Protein AF-A0A8J5JAL6-F1 (afdb_monomer_lite)

pLDDT: mean 81.43, std 18.84, range [35.0, 98.12]

Radius of gyration: 29.03 Å; chains: 1; bounding box: 48×55×81 Å

Sequence (139 aa):
MSVCHSVNGIPGYDTRDPKTILCLFSERRPRPRLTTRDEDAAIITAIKSNPFSNAVAIREALHLEVCAQTVRSRLYEAGIQHRVPAIKERLTDQHRTGRLQFAQQYVGEDLEFWSREVFTDEKTFASTNQDTTGPTYTR

Organism: Homarus americanus (NCBI:txid6706)

Foldseek 3Di:
DDDDPPPPDDPDDDPPPPVSVCVVPPPPDPDDDPDDPVLLVQLVVVCVVPVPDQLVRSCVVSVPPDDSVSSVVSCVVVVHDDDDDDDDDDDDPVNVVVVVVVCVVPVPPDPVVVVVDDDDDDDDDDDDPPPPDDPPPDD

Structure (mmCIF, N/CA/C/O backbone):
data_AF-A0A8J5JAL6-F1
#
_entry.id   AF-A0A8J5JAL6-F1
#
loop_
_atom_site.group_PDB
_atom_site.id
_atom_site.type_symbol
_atom_site.label_atom_id
_atom_site.label_alt_id
_atom_site.label_comp_id
_atom_site.label_asym_id
_atom_site.label_entity_id
_atom_site.label_seq_id
_atom_site.pdbx_PDB_ins_code
_atom_site.Cartn_x
_atom_site.Cartn_y
_atom_site.Cartn_z
_atom_site.occupancy
_atom_site.B_iso_or_equiv
_atom_site.auth_seq_id
_atom_site.auth_comp_id
_atom_site.auth_asym_id
_atom_site.auth_atom_id
_atom_site.pdbx_PDB_model_num
ATOM 1 N N . MET A 1 1 ? -16.080 -23.188 -36.725 1.00 35.00 1 MET A N 1
ATOM 2 C CA . MET A 1 1 ? -17.103 -22.586 -37.606 1.00 35.00 1 MET A CA 1
ATOM 3 C C . MET A 1 1 ? -17.172 -21.107 -37.259 1.00 35.00 1 MET A C 1
ATOM 5 O O . MET A 1 1 ? -17.829 -20.756 -36.292 1.00 35.00 1 MET A O 1
ATOM 9 N N . SER A 1 2 ? -16.368 -20.272 -37.923 1.00 43.06 2 SER A N 1
ATOM 10 C CA . SER A 1 2 ? -16.307 -18.835 -37.620 1.00 43.06 2 SER A CA 1
ATOM 11 C C . SER A 1 2 ? -17.357 -18.113 -38.458 1.00 43.06 2 SER A C 1
ATOM 13 O O . SER A 1 2 ? -17.429 -18.326 -39.666 1.00 43.06 2 SER A O 1
ATOM 15 N N . VAL A 1 3 ? -18.216 -17.342 -37.800 1.00 38.28 3 VAL A N 1
ATOM 16 C CA . VAL A 1 3 ? -19.394 -16.708 -38.395 1.00 38.28 3 VAL A CA 1
ATOM 17 C C . VAL A 1 3 ? -18.943 -15.526 -39.254 1.00 38.28 3 VAL A C 1
ATOM 19 O O . VAL A 1 3 ? -18.559 -14.475 -38.739 1.00 38.28 3 VAL A O 1
ATOM 22 N N . CYS A 1 4 ? -18.974 -15.708 -40.573 1.00 37.25 4 CYS A N 1
ATOM 23 C CA . CYS A 1 4 ? -18.709 -14.661 -41.552 1.00 37.25 4 CYS A CA 1
ATOM 24 C C . CYS A 1 4 ? -19.783 -13.571 -41.419 1.00 37.25 4 CYS A C 1
ATOM 26 O O . CYS A 1 4 ? -20.924 -13.774 -41.831 1.00 37.25 4 CYS A O 1
ATOM 28 N N . HIS A 1 5 ? -19.441 -12.411 -40.859 1.00 41.97 5 HIS A N 1
ATOM 29 C CA . HIS A 1 5 ? -20.284 -11.231 -41.024 1.00 41.97 5 HIS A CA 1
ATOM 30 C C . HIS A 1 5 ? -20.149 -10.781 -42.483 1.00 41.97 5 HIS A C 1
ATOM 32 O O . HIS A 1 5 ? -19.069 -10.408 -42.936 1.00 41.97 5 HIS A O 1
ATOM 38 N N . SER A 1 6 ? -21.237 -10.907 -43.241 1.00 48.53 6 SER A N 1
ATOM 39 C CA . SER A 1 6 ? -21.315 -10.499 -44.642 1.00 48.53 6 SE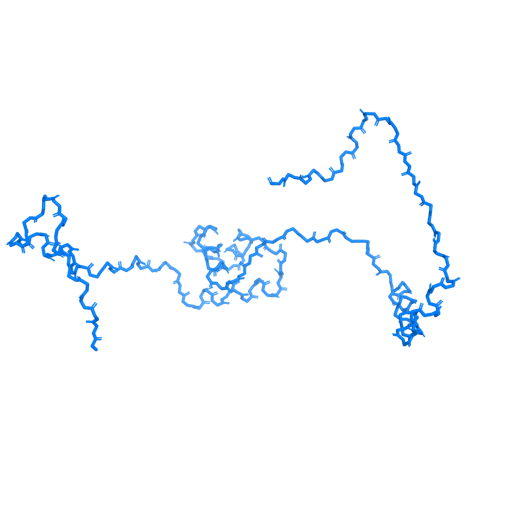R A CA 1
ATOM 40 C C . SER A 1 6 ? -21.157 -8.976 -44.742 1.00 48.53 6 SER A C 1
ATOM 42 O O . SER A 1 6 ? -22.048 -8.234 -44.344 1.00 48.53 6 SER A O 1
ATOM 44 N N . VAL A 1 7 ? -20.018 -8.499 -45.257 1.00 52.16 7 VAL A N 1
ATOM 45 C CA . VAL A 1 7 ? -19.703 -7.064 -45.458 1.00 52.16 7 VAL A CA 1
ATOM 46 C C . VAL A 1 7 ? -20.260 -6.507 -46.777 1.00 52.16 7 VAL A C 1
ATOM 48 O O . VAL A 1 7 ? -19.665 -5.634 -47.410 1.00 52.16 7 VAL A O 1
ATOM 51 N N . ASN A 1 8 ? -21.413 -7.009 -47.220 1.00 46.47 8 ASN A N 1
ATOM 52 C CA . ASN A 1 8 ? -22.089 -6.476 -48.398 1.00 46.47 8 ASN A CA 1
ATOM 53 C C . ASN A 1 8 ? -22.676 -5.098 -48.064 1.00 46.47 8 ASN A C 1
ATOM 55 O O . ASN A 1 8 ? -23.700 -5.017 -47.393 1.00 46.47 8 ASN A O 1
ATOM 59 N N . GLY A 1 9 ? -22.047 -4.021 -48.541 1.00 53.06 9 GLY A N 1
ATOM 60 C CA . GLY A 1 9 ? -22.688 -2.701 -48.565 1.00 53.06 9 GLY A CA 1
ATOM 61 C C . GLY A 1 9 ? -21.863 -1.517 -48.084 1.00 53.06 9 GLY A C 1
ATOM 62 O O . GLY A 1 9 ? -22.418 -0.429 -47.963 1.00 53.06 9 GLY A O 1
ATOM 63 N N . ILE A 1 10 ? -20.564 -1.666 -47.833 1.00 51.28 10 ILE A N 1
ATOM 64 C CA . ILE A 1 10 ? -19.746 -0.477 -47.624 1.00 51.28 10 ILE A CA 1
ATOM 65 C C . ILE A 1 10 ? -19.571 0.193 -49.024 1.00 51.28 10 ILE A C 1
ATOM 67 O O . ILE A 1 10 ? -19.141 -0.483 -49.962 1.00 51.28 10 ILE A O 1
ATOM 71 N N . PRO A 1 11 ? -19.874 1.496 -49.222 1.00 47.16 11 PRO A N 1
ATOM 72 C CA . PRO A 1 11 ? -19.706 2.174 -50.515 1.00 47.16 11 PRO A CA 1
ATOM 73 C C . PRO A 1 11 ? -18.240 2.559 -50.811 1.00 47.16 11 PRO A C 1
ATOM 75 O O . PRO A 1 11 ? -17.631 3.306 -50.049 1.00 47.16 11 PRO A O 1
ATOM 78 N N . GLY A 1 12 ? -17.691 2.096 -51.944 1.00 55.56 12 GLY A N 1
ATOM 79 C CA . GLY A 1 12 ? -16.389 2.549 -52.476 1.00 55.56 12 GLY A CA 1
ATOM 80 C C . GLY A 1 12 ? -15.263 1.508 -52.563 1.00 55.56 12 GLY A C 1
ATOM 81 O O . GLY A 1 12 ? -14.146 1.865 -52.923 1.00 55.56 12 GLY A O 1
ATOM 82 N N . TYR A 1 13 ? -15.533 0.235 -52.270 1.00 52.59 13 TYR A N 1
ATOM 83 C CA . TYR A 1 13 ? -14.538 -0.849 -52.278 1.00 52.59 13 TYR A CA 1
ATOM 84 C C . TYR A 1 13 ? -14.971 -1.908 -53.296 1.00 52.59 13 TYR A C 1
ATOM 86 O O . TYR A 1 13 ? -16.024 -2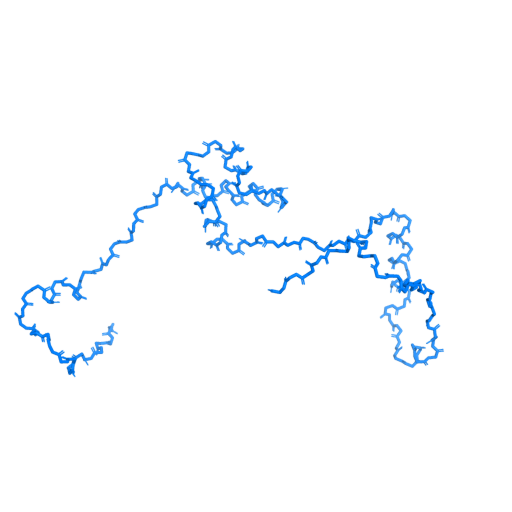.526 -53.133 1.00 52.59 13 TYR A O 1
ATOM 94 N N . ASP A 1 14 ? -14.181 -2.119 -54.352 1.00 60.94 14 ASP A N 1
ATOM 95 C CA . ASP A 1 14 ? -14.391 -3.242 -55.270 1.00 60.94 14 ASP A CA 1
ATOM 96 C C . ASP A 1 14 ? -13.916 -4.530 -54.591 1.00 60.94 14 ASP A C 1
ATOM 98 O O . ASP A 1 14 ? -12.727 -4.718 -54.323 1.00 60.94 14 ASP A O 1
ATOM 102 N N . THR A 1 15 ? -14.854 -5.428 -54.301 1.00 55.53 15 THR A N 1
ATOM 103 C CA . THR A 1 15 ? -14.592 -6.725 -53.663 1.00 55.53 15 THR A CA 1
ATOM 104 C C . THR A 1 15 ? -13.843 -7.702 -54.573 1.00 55.53 15 THR A C 1
ATOM 106 O O . THR A 1 15 ? -13.478 -8.783 -54.119 1.00 55.53 15 THR A O 1
ATOM 109 N N . ARG A 1 16 ? -13.587 -7.329 -55.836 1.00 58.78 16 ARG A N 1
ATOM 110 C CA . ARG A 1 16 ? -12.762 -8.076 -56.798 1.00 58.78 16 ARG A CA 1
ATOM 111 C C . ARG A 1 16 ? -11.359 -7.492 -56.979 1.00 58.78 16 ARG A C 1
ATOM 113 O O . ARG A 1 16 ? -10.558 -8.105 -57.681 1.00 58.78 16 ARG A O 1
ATOM 120 N N . ASP A 1 17 ? -11.038 -6.354 -56.352 1.00 62.56 17 ASP A N 1
ATOM 121 C CA . ASP A 1 17 ? -9.670 -5.829 -56.356 1.00 62.56 17 ASP A CA 1
ATOM 122 C C . ASP A 1 17 ? -8.782 -6.712 -55.455 1.00 62.56 17 ASP A C 1
ATOM 124 O O . ASP A 1 17 ? -9.013 -6.782 -54.238 1.00 62.56 17 ASP A O 1
ATOM 128 N N . PRO A 1 18 ? -7.745 -7.376 -56.003 1.00 60.31 18 PRO A N 1
ATOM 129 C CA . PRO A 1 18 ? -6.840 -8.209 -55.217 1.00 60.31 18 PRO A CA 1
ATOM 130 C C . PRO A 1 18 ? -6.171 -7.447 -54.061 1.00 60.31 18 PRO A C 1
ATOM 132 O O . PRO A 1 18 ? -5.857 -8.062 -53.042 1.00 60.31 18 PRO A O 1
ATOM 135 N N . LYS A 1 19 ? -6.000 -6.118 -54.154 1.00 58.09 19 LYS A N 1
ATOM 136 C CA . LYS A 1 19 ? -5.443 -5.290 -53.066 1.00 58.09 19 LYS A CA 1
ATOM 137 C C . LYS A 1 19 ? -6.404 -5.137 -51.885 1.00 58.09 19 LYS A C 1
ATOM 139 O O . LYS A 1 19 ? -5.963 -5.162 -50.735 1.00 58.09 19 LYS A O 1
ATOM 144 N N . THR A 1 20 ? -7.702 -5.016 -52.155 1.00 57.03 20 THR A N 1
ATOM 145 C CA . THR A 1 20 ? -8.748 -4.914 -51.125 1.00 57.03 20 THR A CA 1
ATOM 146 C C . THR A 1 20 ? -8.922 -6.248 -50.395 1.00 57.03 20 THR A C 1
ATOM 148 O O . THR A 1 20 ? -9.019 -6.268 -49.169 1.00 57.03 20 THR A O 1
ATOM 151 N N . ILE A 1 21 ? -8.847 -7.370 -51.121 1.00 56.41 21 ILE A N 1
ATOM 152 C CA . ILE A 1 21 ? -8.876 -8.723 -50.542 1.00 56.41 21 ILE A CA 1
ATOM 153 C C . ILE A 1 21 ? -7.631 -8.972 -49.668 1.00 56.41 21 ILE A C 1
ATOM 155 O O . ILE A 1 21 ? -7.758 -9.408 -48.526 1.00 56.41 21 ILE A O 1
ATOM 159 N N . LEU A 1 22 ? -6.428 -8.629 -50.144 1.00 56.56 22 LEU A N 1
ATOM 160 C CA . LEU A 1 22 ? -5.178 -8.790 -49.380 1.00 56.56 22 LEU A CA 1
ATOM 161 C C . LEU A 1 22 ? -5.147 -7.980 -48.072 1.00 56.56 22 LEU A C 1
ATOM 163 O O . LEU A 1 22 ? -4.562 -8.427 -47.087 1.00 56.56 22 LEU A O 1
ATOM 167 N N . CYS A 1 23 ? -5.773 -6.800 -48.043 1.00 54.69 23 CYS A N 1
ATOM 168 C CA . CYS A 1 23 ? -5.798 -5.938 -46.859 1.00 54.69 23 CYS A CA 1
ATOM 169 C C . CYS A 1 23 ? -6.751 -6.458 -45.764 1.00 54.69 23 CYS A C 1
ATOM 171 O O . CYS A 1 23 ? -6.438 -6.352 -44.579 1.00 54.69 23 CYS A O 1
ATOM 173 N N . LEU A 1 24 ? -7.887 -7.050 -46.154 1.00 55.06 24 LEU A N 1
ATOM 174 C CA . LEU A 1 24 ? -8.915 -7.559 -45.233 1.00 55.06 24 LEU A CA 1
ATOM 175 C C . LEU A 1 24 ? -8.547 -8.907 -44.584 1.00 55.06 24 LEU A C 1
ATOM 177 O O . LEU A 1 24 ? -9.047 -9.208 -43.504 1.00 55.06 24 LEU A O 1
ATOM 181 N N . PHE A 1 25 ? -7.648 -9.681 -45.204 1.00 55.59 25 PHE A N 1
ATOM 182 C CA . PHE A 1 25 ? -7.149 -10.972 -44.700 1.00 55.59 25 PHE A CA 1
ATOM 183 C C . PHE A 1 25 ? -5.698 -10.929 -44.198 1.00 55.59 25 PHE A C 1
ATOM 185 O O . PHE A 1 25 ? -5.111 -11.962 -43.883 1.00 55.59 25 PHE A O 1
ATOM 192 N N . SER A 1 26 ? -5.084 -9.747 -44.117 1.00 60.94 26 SER A N 1
ATOM 193 C CA . SER A 1 26 ? -3.783 -9.616 -43.469 1.00 60.94 26 SER A CA 1
ATOM 194 C C . SER A 1 26 ? -3.993 -9.628 -41.956 1.00 60.94 26 SER A C 1
ATOM 196 O O . SER A 1 26 ? -4.239 -8.580 -41.354 1.00 60.94 26 SER A O 1
ATOM 198 N N . GLU A 1 27 ? -3.888 -10.803 -41.321 1.00 64.81 27 GLU A N 1
ATOM 199 C CA . GLU A 1 27 ? -3.640 -10.875 -39.880 1.00 64.81 27 GLU A CA 1
ATOM 200 C C . GLU A 1 27 ? -2.436 -9.977 -39.575 1.00 64.81 27 GLU A C 1
ATOM 202 O O . GLU A 1 27 ? -1.282 -10.313 -39.872 1.00 64.81 27 GLU A O 1
ATOM 207 N N . ARG A 1 28 ? -2.698 -8.795 -39.011 1.00 67.69 28 ARG A N 1
ATOM 208 C CA . ARG A 1 28 ? -1.637 -7.876 -38.616 1.00 67.69 28 ARG A CA 1
ATOM 209 C C . ARG A 1 28 ? -0.819 -8.565 -37.540 1.00 67.69 28 ARG A C 1
ATOM 211 O O . ARG A 1 28 ? -1.247 -8.666 -36.392 1.00 67.69 28 ARG A O 1
ATOM 218 N N . ARG A 1 29 ? 0.367 -9.044 -37.916 1.00 70.12 29 ARG A N 1
ATOM 219 C CA . ARG A 1 29 ? 1.314 -9.593 -36.950 1.00 70.12 29 ARG A CA 1
ATOM 220 C C . ARG A 1 29 ? 1.641 -8.485 -35.949 1.00 70.12 29 ARG A C 1
ATOM 222 O O . ARG A 1 29 ? 2.005 -7.383 -36.375 1.00 70.12 29 ARG A O 1
ATOM 229 N N . PRO A 1 30 ? 1.490 -8.733 -34.639 1.00 73.56 30 PRO A N 1
ATOM 230 C CA . PRO A 1 30 ? 1.846 -7.737 -33.648 1.00 73.56 30 PRO A CA 1
ATOM 231 C C . PRO A 1 30 ? 3.334 -7.414 -33.780 1.00 73.56 30 PRO A C 1
ATOM 233 O O . PRO A 1 30 ? 4.145 -8.266 -34.153 1.00 73.56 30 PRO A O 1
ATOM 236 N N . ARG A 1 31 ? 3.695 -6.168 -33.464 1.00 80.56 31 ARG A N 1
ATOM 237 C CA . ARG A 1 31 ? 5.101 -5.772 -33.392 1.00 80.56 31 ARG A CA 1
ATOM 238 C C . ARG A 1 31 ? 5.827 -6.709 -32.409 1.00 80.56 31 ARG A C 1
ATOM 240 O O . ARG A 1 31 ? 5.329 -6.877 -31.291 1.00 80.56 31 ARG A O 1
ATOM 247 N N . PRO A 1 32 ? 6.981 -7.289 -32.787 1.00 82.56 32 PRO A N 1
ATOM 248 C CA . PRO A 1 32 ? 7.780 -8.100 -31.877 1.00 82.56 32 PRO A CA 1
ATOM 249 C C . PRO A 1 32 ? 8.123 -7.335 -30.597 1.00 82.56 32 PRO A C 1
ATOM 251 O O . PRO A 1 32 ? 8.360 -6.124 -30.620 1.00 82.56 32 PRO A O 1
ATOM 254 N N . ARG A 1 33 ? 8.130 -8.046 -29.468 1.00 88.06 33 ARG A N 1
ATOM 255 C CA . ARG A 1 33 ? 8.523 -7.481 -28.175 1.00 88.06 33 ARG A CA 1
ATOM 256 C C . ARG A 1 33 ? 10.039 -7.304 -28.138 1.00 88.06 33 ARG A C 1
ATOM 258 O O . ARG A 1 33 ? 10.763 -8.155 -28.639 1.00 88.06 33 ARG A O 1
ATOM 265 N N . LEU A 1 34 ? 10.488 -6.209 -27.525 1.00 88.81 34 LEU A N 1
ATOM 266 C CA . LEU A 1 34 ? 11.907 -5.986 -27.244 1.00 88.81 34 LEU A CA 1
ATOM 267 C C . LEU A 1 34 ? 12.364 -6.747 -25.992 1.00 88.81 34 LEU A C 1
ATOM 269 O O . LEU A 1 34 ? 13.511 -7.160 -25.929 1.00 88.81 34 LEU A O 1
ATOM 273 N N . THR A 1 35 ? 11.465 -6.936 -25.021 1.00 89.50 35 THR A N 1
ATOM 274 C CA . THR A 1 35 ? 11.770 -7.648 -23.776 1.00 89.50 35 THR A CA 1
ATOM 275 C C . THR A 1 35 ? 11.574 -9.152 -23.909 1.00 89.50 35 THR A C 1
ATOM 277 O O . THR A 1 35 ? 10.694 -9.618 -24.646 1.00 89.50 35 THR A O 1
ATOM 280 N N . THR A 1 36 ? 12.373 -9.908 -23.162 1.00 93.31 36 THR A N 1
ATOM 281 C CA . THR A 1 36 ? 12.222 -11.356 -23.010 1.00 93.31 36 THR A CA 1
ATOM 282 C C . THR A 1 36 ? 11.230 -11.695 -21.897 1.00 93.31 36 THR A C 1
ATOM 284 O O . THR A 1 36 ? 10.913 -10.880 -21.030 1.00 93.31 36 THR A O 1
ATOM 287 N N . ARG A 1 37 ? 10.729 -12.934 -21.896 1.00 92.38 37 ARG A N 1
ATOM 288 C CA . ARG A 1 37 ? 9.829 -13.415 -20.837 1.00 92.38 37 ARG A CA 1
ATOM 289 C C . ARG A 1 37 ? 10.492 -13.374 -19.455 1.00 92.38 37 ARG A C 1
ATOM 291 O O . ARG A 1 37 ? 9.814 -13.119 -18.464 1.00 92.38 37 ARG A O 1
ATOM 298 N N . ASP A 1 38 ? 11.794 -13.630 -19.397 1.00 94.94 38 ASP A N 1
ATOM 299 C CA . ASP A 1 38 ? 12.530 -13.696 -18.136 1.00 94.94 38 ASP A CA 1
ATOM 300 C C . ASP A 1 38 ? 12.776 -12.285 -17.577 1.00 94.94 38 ASP A C 1
ATOM 302 O O . ASP A 1 38 ? 12.624 -12.063 -16.377 1.00 94.94 38 ASP A O 1
ATOM 306 N N . GLU A 1 39 ? 13.017 -11.299 -18.448 1.00 94.81 39 GLU A N 1
ATOM 307 C CA . GLU A 1 39 ? 13.028 -9.877 -18.077 1.00 94.81 39 GLU A CA 1
ATOM 308 C C . GLU A 1 39 ? 11.658 -9.410 -17.573 1.00 94.81 39 GLU A C 1
ATOM 310 O O . GLU A 1 39 ? 11.574 -8.751 -16.537 1.00 94.81 39 GLU A O 1
ATOM 315 N N . ASP A 1 40 ? 10.572 -9.784 -18.258 1.00 94.94 40 ASP A N 1
ATOM 316 C CA . ASP A 1 40 ? 9.208 -9.457 -17.827 1.00 94.94 40 ASP A CA 1
ATOM 317 C C . ASP A 1 40 ? 8.921 -10.050 -16.426 1.00 94.94 40 ASP A C 1
ATOM 319 O O . ASP A 1 40 ? 8.355 -9.378 -15.558 1.00 94.94 40 ASP A O 1
ATOM 323 N N . ALA A 1 41 ? 9.370 -11.282 -16.160 1.00 95.56 41 ALA A N 1
ATOM 324 C CA . ALA A 1 41 ? 9.257 -11.916 -14.845 1.00 95.56 41 ALA A CA 1
ATOM 325 C C . ALA A 1 41 ? 10.117 -11.219 -13.774 1.00 95.56 41 ALA A C 1
ATOM 327 O O . ALA A 1 41 ? 9.668 -11.051 -12.632 1.00 95.56 41 ALA A O 1
ATOM 328 N N . ALA A 1 42 ? 11.322 -10.769 -14.132 1.00 95.75 42 ALA A N 1
ATOM 329 C CA . ALA A 1 42 ? 12.197 -10.010 -13.244 1.00 95.75 42 ALA A CA 1
ATOM 330 C C . ALA A 1 42 ? 11.582 -8.651 -12.872 1.00 95.75 42 ALA A C 1
ATOM 332 O O . ALA A 1 42 ? 11.571 -8.292 -11.693 1.00 95.75 42 ALA A O 1
ATOM 333 N N . ILE A 1 43 ? 10.978 -7.942 -13.835 1.00 95.12 43 ILE A N 1
ATOM 334 C CA . ILE A 1 43 ? 10.248 -6.683 -13.605 1.00 95.12 43 ILE A CA 1
ATOM 335 C C . ILE A 1 43 ? 9.125 -6.888 -12.579 1.00 95.12 43 ILE A C 1
ATOM 337 O O . ILE A 1 43 ? 9.005 -6.119 -11.622 1.00 95.12 43 ILE A O 1
ATOM 341 N N . ILE A 1 44 ? 8.312 -7.936 -12.747 1.00 95.31 44 ILE A N 1
ATOM 342 C CA . ILE A 1 44 ? 7.197 -8.235 -11.834 1.00 95.31 44 ILE A CA 1
ATOM 343 C C . ILE A 1 44 ? 7.718 -8.595 -10.438 1.00 95.31 44 ILE A C 1
ATOM 345 O O . ILE A 1 44 ? 7.155 -8.166 -9.431 1.00 95.31 44 ILE A O 1
ATOM 349 N N . THR A 1 45 ? 8.798 -9.369 -10.361 1.00 95.69 45 THR A N 1
ATOM 350 C CA . THR A 1 45 ? 9.392 -9.788 -9.084 1.00 95.69 45 THR A CA 1
ATOM 351 C C . THR A 1 45 ? 9.978 -8.599 -8.325 1.00 95.69 45 THR A C 1
ATOM 353 O O . THR A 1 45 ? 9.731 -8.464 -7.126 1.00 95.69 45 THR A O 1
ATOM 356 N N . ALA A 1 46 ? 10.669 -7.692 -9.022 1.00 94.75 46 ALA A N 1
ATOM 357 C CA . ALA A 1 46 ? 11.243 -6.482 -8.438 1.00 94.75 46 ALA A CA 1
ATOM 358 C C . ALA A 1 46 ? 10.177 -5.560 -7.822 1.00 94.75 46 ALA A C 1
ATOM 360 O O . ALA A 1 46 ? 10.402 -4.945 -6.781 1.00 94.75 46 ALA A O 1
ATOM 361 N N . ILE A 1 47 ? 8.992 -5.484 -8.432 1.00 94.38 47 ILE A N 1
ATOM 362 C CA . ILE A 1 47 ? 7.903 -4.661 -7.895 1.00 94.38 47 ILE A CA 1
ATOM 363 C C . ILE A 1 47 ? 7.189 -5.327 -6.722 1.00 94.38 47 ILE A C 1
ATOM 365 O O . ILE A 1 47 ? 6.728 -4.644 -5.813 1.00 94.38 47 ILE A O 1
ATOM 369 N N . LYS A 1 48 ? 7.119 -6.660 -6.704 1.00 92.38 48 LYS A N 1
ATOM 370 C CA . LYS A 1 48 ? 6.561 -7.398 -5.567 1.00 92.38 48 LYS A CA 1
ATOM 371 C C . LYS A 1 48 ? 7.455 -7.305 -4.333 1.00 92.38 48 LYS A C 1
ATOM 373 O O . LYS A 1 48 ? 6.928 -7.265 -3.226 1.00 92.38 48 LYS A O 1
ATOM 378 N N . SER A 1 49 ? 8.777 -7.262 -4.510 1.00 93.06 49 SER A N 1
ATOM 379 C CA . SER A 1 49 ? 9.718 -7.093 -3.398 1.00 93.06 49 SER A CA 1
ATOM 380 C C . SER A 1 49 ? 9.756 -5.655 -2.877 1.00 93.06 49 SER A C 1
ATOM 382 O O . SER A 1 49 ? 9.805 -5.456 -1.665 1.00 93.06 49 SER A O 1
ATOM 384 N N . ASN A 1 50 ? 9.681 -4.653 -3.761 1.00 91.25 50 ASN A N 1
ATOM 385 C CA . ASN A 1 50 ? 9.595 -3.245 -3.377 1.00 91.25 50 ASN A CA 1
ATOM 386 C C . ASN A 1 50 ? 8.461 -2.518 -4.130 1.00 91.25 50 ASN A C 1
ATOM 388 O O . ASN A 1 50 ? 8.703 -1.936 -5.193 1.00 91.25 50 ASN A O 1
ATOM 392 N N . PRO A 1 51 ? 7.239 -2.490 -3.562 1.00 89.94 51 PRO A N 1
ATOM 393 C CA . PRO A 1 51 ? 6.060 -1.907 -4.212 1.00 89.94 51 PRO A CA 1
ATOM 394 C C . PRO A 1 51 ? 6.139 -0.401 -4.486 1.00 89.94 51 PRO A C 1
ATOM 396 O O . PRO A 1 51 ? 5.387 0.108 -5.314 1.00 89.94 51 PRO A O 1
ATOM 399 N N . PHE A 1 52 ? 7.031 0.318 -3.798 1.00 88.50 52 PHE A N 1
ATOM 400 C CA . PHE A 1 52 ? 7.203 1.766 -3.945 1.00 88.50 52 PHE A CA 1
ATOM 401 C C . PHE A 1 52 ? 8.260 2.144 -4.991 1.00 88.50 52 PHE A C 1
ATOM 403 O O . PHE A 1 52 ? 8.506 3.329 -5.225 1.00 88.50 52 PHE A O 1
ATOM 410 N N . SER A 1 53 ? 8.893 1.158 -5.632 1.00 90.19 53 SER A N 1
ATOM 411 C CA . SER A 1 53 ? 9.839 1.403 -6.718 1.00 90.19 53 SER A CA 1
ATOM 412 C C . SER A 1 53 ? 9.143 2.006 -7.936 1.00 90.19 53 SER A C 1
ATOM 414 O O . SER A 1 53 ? 8.055 1.594 -8.339 1.00 90.19 53 SER A O 1
ATOM 416 N N . ASN A 1 54 ? 9.808 2.961 -8.581 1.00 90.62 54 ASN A N 1
ATOM 417 C CA . ASN A 1 54 ? 9.342 3.523 -9.843 1.00 90.62 54 ASN A CA 1
ATOM 418 C C . ASN A 1 54 ? 9.909 2.737 -11.046 1.00 90.62 54 ASN A C 1
ATOM 420 O O . ASN A 1 54 ? 10.905 2.024 -10.938 1.00 90.62 54 ASN A O 1
ATOM 424 N N . ALA A 1 55 ? 9.299 2.893 -12.225 1.00 92.62 55 ALA A N 1
ATOM 425 C CA . ALA A 1 55 ? 9.705 2.161 -13.431 1.00 92.62 55 ALA A CA 1
ATOM 426 C C . ALA A 1 55 ? 11.142 2.463 -13.910 1.00 92.62 55 ALA A C 1
ATOM 428 O O . ALA A 1 55 ? 11.750 1.624 -14.569 1.00 92.62 55 ALA A O 1
ATOM 429 N N . VAL A 1 56 ? 11.679 3.646 -13.594 1.00 94.44 56 VAL A N 1
ATOM 430 C CA . VAL A 1 56 ? 13.059 4.036 -13.931 1.00 94.44 56 VAL A CA 1
ATOM 431 C C . VAL A 1 56 ? 14.048 3.279 -13.041 1.00 94.44 56 VAL A C 1
ATOM 433 O O . VAL A 1 56 ? 14.984 2.676 -13.554 1.00 94.44 56 VAL A O 1
ATOM 436 N N . ALA A 1 57 ? 13.769 3.216 -11.739 1.00 94.06 57 ALA A N 1
ATOM 437 C CA . ALA A 1 57 ? 14.559 2.484 -10.761 1.00 94.06 57 ALA A CA 1
ATOM 438 C C . ALA A 1 57 ? 14.564 0.975 -11.044 1.00 94.06 57 ALA A C 1
ATOM 440 O O . ALA A 1 57 ? 15.612 0.350 -10.964 1.00 94.06 57 ALA A O 1
ATOM 441 N N . ILE A 1 58 ? 13.424 0.387 -11.435 1.00 94.38 58 ILE A N 1
ATOM 442 C CA . ILE A 1 58 ? 13.366 -1.034 -11.833 1.00 94.38 58 ILE A CA 1
ATOM 443 C C . ILE A 1 58 ? 14.233 -1.286 -13.068 1.00 94.38 58 ILE A C 1
ATOM 445 O O . ILE A 1 58 ? 14.991 -2.249 -13.099 1.00 94.38 58 ILE A O 1
ATOM 449 N N . ARG A 1 59 ? 14.119 -0.424 -14.087 1.00 95.25 59 ARG A N 1
ATOM 450 C CA . ARG A 1 59 ? 14.929 -0.524 -15.307 1.00 95.25 59 ARG A CA 1
ATOM 451 C C . ARG A 1 59 ? 16.419 -0.503 -14.972 1.00 95.25 59 ARG A C 1
ATOM 453 O O . ARG A 1 59 ? 17.162 -1.319 -15.499 1.00 95.25 59 ARG A O 1
ATOM 460 N N . GLU A 1 60 ? 16.833 0.430 -14.119 1.00 94.62 60 GLU A N 1
ATOM 461 C CA . GLU A 1 60 ? 18.230 0.595 -13.712 1.00 94.62 60 GLU A CA 1
ATOM 462 C C . GLU A 1 60 ? 18.723 -0.578 -12.865 1.00 94.62 60 GLU A C 1
ATOM 464 O O . GLU A 1 60 ? 19.792 -1.108 -13.141 1.00 94.62 60 GLU A O 1
ATOM 469 N N . ALA A 1 61 ? 17.921 -1.045 -11.905 1.00 93.25 61 ALA A N 1
ATOM 470 C CA . ALA A 1 61 ? 18.255 -2.188 -11.059 1.00 93.25 61 ALA A CA 1
ATOM 471 C C . ALA A 1 61 ? 18.389 -3.504 -11.843 1.00 93.25 61 ALA A C 1
ATOM 473 O O . ALA A 1 61 ? 19.155 -4.379 -11.451 1.00 93.25 61 ALA A O 1
ATOM 474 N N . LEU A 1 62 ? 17.635 -3.652 -12.936 1.00 93.62 62 LEU A N 1
ATOM 475 C CA . LEU A 1 62 ? 17.668 -4.826 -13.809 1.00 93.62 62 LEU A CA 1
ATOM 476 C C . LEU A 1 62 ? 18.566 -4.635 -15.043 1.00 93.62 62 LEU A C 1
ATOM 478 O O . LEU A 1 62 ? 18.617 -5.529 -15.882 1.00 93.62 62 LEU A O 1
ATOM 482 N N . HIS A 1 63 ? 19.251 -3.489 -15.166 1.00 93.62 63 HIS A N 1
ATOM 483 C CA . HIS A 1 63 ? 20.103 -3.135 -16.308 1.00 93.62 63 HIS A CA 1
ATOM 484 C C . HIS A 1 63 ? 19.432 -3.367 -17.676 1.00 93.62 63 HIS A C 1
ATOM 486 O O . HIS A 1 63 ? 20.039 -3.890 -18.607 1.00 93.62 63 HIS A O 1
ATOM 492 N N . LEU A 1 64 ? 18.153 -2.998 -17.794 1.00 92.81 64 LEU A N 1
ATOM 493 C CA . LEU A 1 64 ? 17.390 -3.223 -19.021 1.00 92.81 64 LEU A CA 1
ATOM 494 C C . LEU A 1 64 ? 17.656 -2.118 -20.048 1.00 92.81 64 LEU A C 1
ATOM 496 O O . LEU A 1 64 ? 17.390 -0.942 -19.786 1.00 92.81 64 LEU A 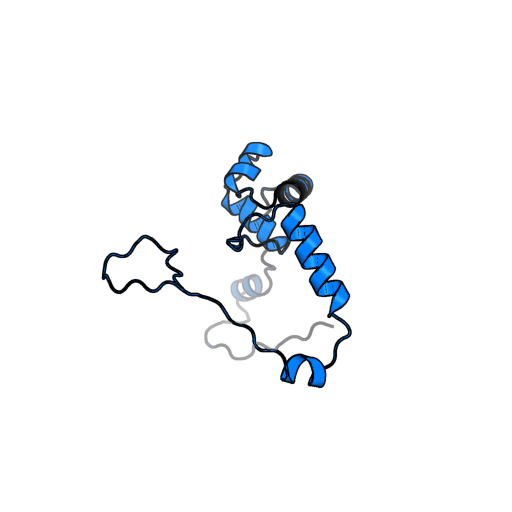O 1
ATOM 500 N N . GLU A 1 65 ? 18.035 -2.512 -21.263 1.00 92.19 65 GLU A N 1
ATOM 501 C CA . GLU A 1 65 ? 18.227 -1.635 -22.432 1.00 92.19 65 GLU A CA 1
ATOM 502 C C . GLU A 1 65 ? 16.889 -1.211 -23.078 1.00 92.19 65 GLU A C 1
ATOM 504 O O . GLU A 1 65 ? 16.698 -1.231 -24.295 1.00 92.19 65 GLU A O 1
ATOM 509 N N . VAL A 1 66 ? 15.902 -0.853 -22.253 1.00 92.19 66 VAL A N 1
ATOM 510 C CA . VAL A 1 66 ? 14.570 -0.421 -22.693 1.00 92.19 66 VAL A CA 1
ATOM 511 C C . VAL A 1 66 ? 14.195 0.911 -22.064 1.00 92.19 66 VAL A C 1
ATOM 513 O O . VAL A 1 66 ? 14.647 1.281 -20.981 1.00 92.19 66 VAL A O 1
ATOM 516 N N . CYS A 1 67 ? 13.307 1.660 -22.713 1.00 93.50 67 CYS A N 1
ATOM 517 C CA . CYS A 1 67 ? 12.779 2.866 -22.095 1.00 93.50 67 CYS A CA 1
ATOM 518 C C . CYS A 1 67 ? 11.881 2.514 -20.893 1.00 93.50 67 CYS A C 1
ATOM 520 O O . CYS A 1 67 ? 11.215 1.476 -20.862 1.00 93.50 67 CYS A O 1
ATOM 522 N N . ALA A 1 68 ? 11.794 3.417 -19.914 1.00 94.12 68 ALA A N 1
ATOM 523 C CA . ALA A 1 68 ? 10.952 3.217 -18.730 1.00 94.12 68 ALA A CA 1
ATOM 524 C C . ALA A 1 68 ? 9.466 2.985 -19.079 1.00 94.12 68 ALA A C 1
ATOM 526 O O . ALA A 1 68 ? 8.739 2.346 -18.322 1.00 94.12 68 ALA A O 1
ATOM 527 N N . GLN A 1 69 ? 9.006 3.468 -20.239 1.00 94.25 69 GLN A N 1
ATOM 528 C CA . GLN A 1 69 ? 7.646 3.228 -20.720 1.00 94.25 69 GLN A CA 1
ATOM 529 C C . GLN A 1 69 ? 7.386 1.752 -21.049 1.00 94.25 69 GLN A C 1
ATOM 531 O O . GLN A 1 69 ? 6.281 1.267 -20.805 1.00 94.25 69 GLN A O 1
ATOM 536 N N . THR A 1 70 ? 8.386 1.023 -21.549 1.00 94.50 70 THR A N 1
ATOM 537 C CA . THR A 1 70 ? 8.275 -0.422 -21.783 1.00 94.50 70 THR A CA 1
ATOM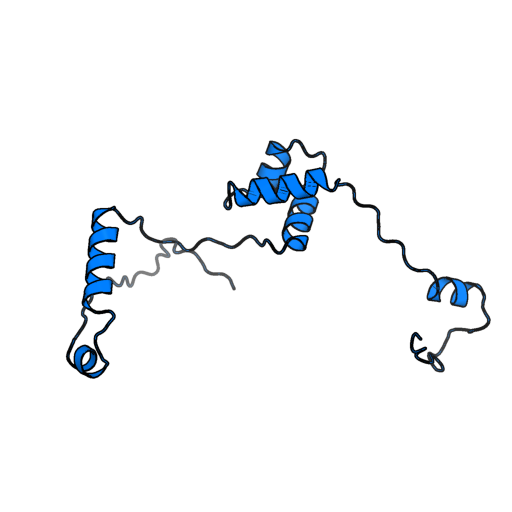 538 C C . THR A 1 70 ? 8.064 -1.154 -20.462 1.00 94.50 70 THR A C 1
ATOM 540 O O . THR A 1 70 ? 7.127 -1.938 -20.351 1.00 94.50 70 THR A O 1
ATOM 543 N N . VAL A 1 71 ? 8.840 -0.815 -19.427 1.00 94.44 71 VAL A N 1
ATOM 544 C CA . VAL A 1 71 ? 8.676 -1.376 -18.074 1.00 94.44 71 VAL A CA 1
ATOM 545 C C . VAL A 1 71 ? 7.277 -1.092 -17.521 1.00 94.44 71 VAL A C 1
ATOM 547 O O . VAL A 1 71 ? 6.609 -2.007 -17.048 1.00 94.44 71 VAL A O 1
ATOM 550 N N . ARG A 1 72 ? 6.771 0.146 -17.651 1.00 94.94 72 ARG A N 1
ATOM 551 C CA . ARG A 1 72 ? 5.385 0.472 -17.258 1.00 94.94 72 ARG A CA 1
ATOM 552 C C . ARG A 1 72 ? 4.363 -0.371 -18.011 1.00 94.94 72 ARG A C 1
ATOM 554 O O . ARG A 1 72 ? 3.428 -0.868 -17.400 1.00 94.94 72 ARG A O 1
ATOM 561 N N . SER A 1 73 ? 4.543 -0.543 -19.319 1.00 93.75 73 SER A N 1
ATOM 562 C CA . SER A 1 73 ? 3.632 -1.342 -20.148 1.00 93.75 73 SER A CA 1
ATOM 563 C C . SER A 1 73 ? 3.590 -2.798 -19.676 1.00 93.75 73 SER A C 1
ATOM 565 O O . SER A 1 73 ? 2.508 -3.365 -19.576 1.00 93.75 73 SER A O 1
ATOM 567 N N . ARG A 1 74 ? 4.735 -3.374 -19.284 1.00 94.44 74 ARG A N 1
ATOM 568 C CA . ARG A 1 74 ? 4.799 -4.725 -18.698 1.00 94.44 74 ARG A CA 1
ATOM 569 C C . ARG A 1 74 ? 4.100 -4.837 -17.357 1.00 94.44 74 ARG A C 1
ATOM 571 O O . ARG A 1 74 ? 3.375 -5.799 -17.133 1.00 94.44 74 ARG A O 1
ATOM 578 N N . LEU A 1 75 ? 4.256 -3.835 -16.499 1.00 94.62 75 LEU A N 1
ATOM 579 C CA . LEU A 1 75 ? 3.519 -3.779 -15.240 1.00 94.62 75 LEU A CA 1
ATOM 580 C C . LEU A 1 75 ? 2.005 -3.695 -15.485 1.00 94.62 75 LEU A C 1
ATOM 582 O O . LEU A 1 75 ? 1.254 -4.442 -14.863 1.00 94.62 75 LEU A O 1
ATOM 586 N N . TYR A 1 76 ? 1.562 -2.874 -16.442 1.00 94.25 76 TYR A N 1
ATOM 587 C CA . TYR A 1 76 ? 0.148 -2.774 -16.814 1.00 94.25 76 TYR A CA 1
ATOM 588 C C . TYR A 1 76 ? -0.412 -4.076 -17.393 1.00 94.25 76 TYR A C 1
ATOM 590 O O . TYR A 1 76 ? -1.503 -4.482 -16.999 1.00 94.25 76 TYR A O 1
ATOM 598 N N . GLU A 1 77 ? 0.325 -4.749 -18.282 1.00 93.44 77 GLU A N 1
ATOM 599 C CA . GLU A 1 77 ? -0.046 -6.071 -18.809 1.00 93.44 77 GLU A CA 1
ATOM 600 C C . GLU A 1 77 ? -0.178 -7.114 -17.685 1.00 93.44 77 GLU A C 1
ATOM 602 O O . GLU A 1 77 ? -1.051 -7.976 -17.746 1.00 93.44 77 GLU A O 1
ATOM 607 N N . ALA A 1 78 ? 0.635 -7.003 -16.630 1.00 93.75 78 ALA A N 1
ATOM 608 C CA . ALA A 1 78 ? 0.552 -7.836 -15.430 1.00 93.75 78 ALA A CA 1
ATOM 609 C C . ALA A 1 78 ? -0.539 -7.393 -14.428 1.00 93.75 78 ALA A C 1
ATOM 611 O O . ALA A 1 78 ? -0.644 -7.969 -13.345 1.00 93.75 78 ALA A O 1
ATOM 612 N N . GLY A 1 79 ? -1.334 -6.366 -14.749 1.00 94.25 79 GLY A N 1
ATOM 613 C CA . GLY A 1 79 ? -2.389 -5.831 -13.881 1.00 94.25 79 GLY A CA 1
ATOM 614 C C . GLY A 1 79 ? -1.887 -4.952 -12.730 1.00 94.25 79 GLY A C 1
ATOM 615 O O . GLY A 1 79 ? -2.662 -4.590 -11.846 1.00 94.25 79 GLY A O 1
ATOM 616 N N . ILE A 1 80 ? -0.606 -4.586 -12.725 1.00 92.19 80 ILE A N 1
ATOM 617 C CA . ILE A 1 80 ? 0.013 -3.785 -11.671 1.00 92.19 80 ILE A CA 1
ATOM 618 C C . ILE A 1 80 ? -0.035 -2.319 -12.075 1.00 92.19 80 ILE A C 1
ATOM 620 O O . ILE A 1 80 ? 0.542 -1.901 -13.080 1.00 92.19 80 ILE A O 1
ATOM 624 N N . GLN A 1 81 ? -0.715 -1.520 -11.258 1.00 88.81 81 GLN A N 1
ATOM 625 C CA . GLN A 1 81 ? -0.832 -0.086 -11.467 1.00 88.81 81 GLN A CA 1
ATOM 626 C C . GLN A 1 81 ? -0.263 0.665 -10.275 1.00 88.81 81 GLN A C 1
ATOM 628 O O . GLN A 1 81 ? -0.574 0.360 -9.125 1.00 88.81 81 GLN A O 1
ATOM 633 N N . HIS A 1 82 ? 0.528 1.693 -10.558 1.00 83.06 82 HIS A N 1
ATOM 634 C CA . HIS A 1 82 ? 0.975 2.603 -9.519 1.00 83.06 82 HIS A CA 1
ATOM 635 C C . HIS A 1 82 ? -0.211 3.445 -9.022 1.00 83.06 82 HIS A C 1
ATOM 637 O O . HIS A 1 82 ? -1.021 3.952 -9.810 1.00 83.06 82 HIS A O 1
ATOM 643 N N . ARG A 1 83 ? -0.312 3.588 -7.702 1.00 85.94 83 ARG A N 1
ATOM 644 C CA . ARG A 1 83 ? -1.276 4.441 -7.005 1.00 85.94 83 ARG A CA 1
ATOM 645 C C . ARG A 1 83 ? -0.543 5.216 -5.924 1.00 85.94 83 ARG A C 1
ATOM 647 O O . ARG A 1 83 ? 0.464 4.747 -5.404 1.00 85.94 83 ARG A O 1
ATOM 654 N N . VAL A 1 84 ? -1.059 6.394 -5.590 1.00 86.50 84 VAL A N 1
ATOM 655 C CA . VAL A 1 84 ? -0.544 7.156 -4.451 1.00 86.50 84 VAL A CA 1
ATOM 656 C C . VAL A 1 84 ? -0.928 6.402 -3.174 1.00 86.50 84 VAL A C 1
ATOM 658 O O . VAL A 1 84 ? -2.114 6.111 -2.991 1.00 86.50 84 VAL A O 1
ATOM 661 N N . PRO A 1 85 ? 0.035 6.038 -2.311 1.00 86.12 85 PRO A N 1
ATOM 662 C CA . PRO A 1 85 ? -0.284 5.375 -1.059 1.00 86.12 85 PRO A CA 1
ATOM 663 C C . PRO A 1 85 ? -1.053 6.314 -0.132 1.00 86.12 85 PRO A C 1
ATOM 665 O O . PRO A 1 85 ? -0.813 7.521 -0.102 1.00 86.12 85 PRO A O 1
ATOM 668 N N . ALA A 1 86 ? -1.968 5.752 0.656 1.00 89.94 86 ALA A N 1
ATOM 669 C CA . ALA A 1 86 ? -2.681 6.523 1.660 1.00 89.94 86 ALA A CA 1
ATOM 670 C C . ALA A 1 86 ? -1.695 7.054 2.712 1.00 89.94 86 ALA A C 1
ATOM 672 O O . ALA A 1 86 ? -0.949 6.284 3.319 1.00 89.94 86 ALA A O 1
ATOM 673 N N . ILE A 1 87 ? -1.728 8.364 2.956 1.00 90.50 87 ILE A N 1
ATOM 674 C CA . ILE A 1 87 ? -0.965 8.982 4.040 1.00 90.50 87 ILE A CA 1
ATOM 675 C C . ILE A 1 87 ? -1.648 8.599 5.356 1.00 90.50 87 ILE A C 1
ATOM 677 O O . ILE A 1 87 ? -2.830 8.884 5.562 1.00 90.50 87 ILE A O 1
ATOM 681 N N . LYS A 1 88 ? -0.915 7.904 6.225 1.00 90.00 88 LYS A N 1
ATOM 682 C CA . LYS A 1 88 ? -1.377 7.450 7.539 1.00 90.00 88 LYS A CA 1
ATOM 683 C C . LYS A 1 88 ? -0.296 7.721 8.574 1.00 90.00 88 LYS A C 1
ATOM 685 O O . LYS A 1 88 ? 0.894 7.626 8.277 1.00 90.00 88 LYS A O 1
ATOM 690 N N . GLU A 1 89 ? -0.718 8.024 9.794 1.00 91.38 89 GLU A N 1
ATOM 691 C CA . GLU A 1 89 ? 0.191 8.137 10.930 1.00 91.38 89 GLU A CA 1
ATOM 692 C C . GLU A 1 89 ? 0.878 6.796 11.207 1.00 91.38 89 GLU A C 1
ATOM 694 O O . GLU A 1 89 ? 0.269 5.724 11.112 1.00 91.38 89 GLU A O 1
ATOM 699 N N . ARG A 1 90 ? 2.165 6.847 11.564 1.00 93.44 90 ARG A N 1
ATOM 700 C CA . ARG A 1 90 ? 2.922 5.643 11.917 1.00 93.44 90 ARG A CA 1
ATOM 701 C C . ARG A 1 90 ? 2.447 5.139 13.278 1.00 93.44 90 ARG A C 1
ATOM 703 O O . ARG A 1 90 ? 2.615 5.812 14.289 1.00 93.44 90 ARG A O 1
ATOM 710 N N . LEU A 1 91 ? 1.877 3.937 13.308 1.00 95.25 91 LEU A N 1
ATOM 711 C CA . LEU A 1 91 ? 1.461 3.299 14.556 1.00 95.25 91 LEU A CA 1
ATOM 712 C C . LEU A 1 91 ? 2.672 2.746 15.308 1.00 95.25 91 LEU A C 1
ATOM 714 O O . LEU A 1 91 ? 3.412 1.927 14.756 1.00 95.25 91 LEU A O 1
ATOM 718 N N . THR A 1 92 ? 2.824 3.160 16.567 1.00 96.88 92 THR A N 1
ATOM 719 C CA . THR A 1 92 ? 3.708 2.505 17.536 1.00 96.88 92 THR A CA 1
ATOM 720 C C . THR A 1 92 ? 3.138 1.136 17.910 1.00 96.88 92 THR A C 1
ATOM 722 O O . THR A 1 92 ? 1.949 0.869 17.704 1.00 96.88 92 THR A O 1
ATOM 725 N N . ASP A 1 93 ? 3.957 0.259 18.487 1.00 97.38 93 ASP A N 1
ATOM 726 C CA . ASP A 1 93 ? 3.483 -1.065 18.903 1.00 97.38 93 ASP A CA 1
ATOM 727 C C . ASP A 1 93 ? 2.416 -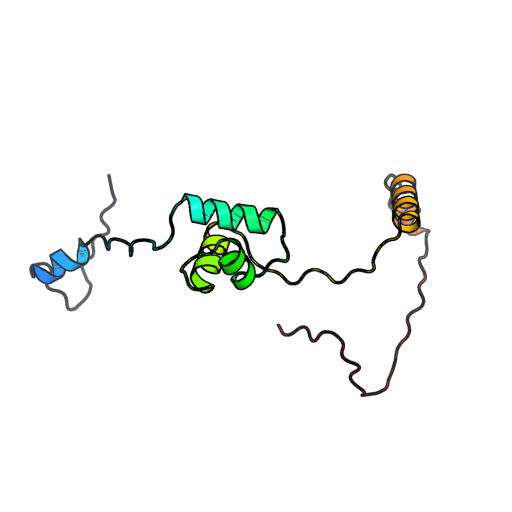0.976 20.000 1.00 97.38 93 ASP A C 1
ATOM 729 O O . ASP A 1 93 ? 1.427 -1.705 19.956 1.00 97.38 93 ASP A O 1
ATOM 733 N N . GLN A 1 94 ? 2.526 0.005 20.901 1.00 97.50 94 GLN A N 1
ATOM 734 C CA . GLN A 1 94 ? 1.486 0.291 21.890 1.00 97.50 94 GLN A CA 1
ATOM 735 C C . GLN A 1 94 ? 0.150 0.656 21.225 1.00 97.50 94 GLN A C 1
ATOM 737 O O . GLN A 1 94 ? -0.892 0.137 21.626 1.00 97.50 94 GLN A O 1
ATOM 742 N N . HIS A 1 95 ? 0.162 1.497 20.181 1.00 97.56 95 HIS A N 1
ATOM 743 C CA . HIS A 1 95 ? -1.061 1.837 19.445 1.00 97.56 95 HIS A CA 1
ATOM 744 C C . HIS A 1 95 ? -1.680 0.604 18.783 1.00 97.56 95 HIS A C 1
ATOM 746 O O . HIS A 1 95 ? -2.900 0.461 18.786 1.00 97.56 95 HIS A O 1
ATOM 752 N N . ARG A 1 96 ? -0.859 -0.284 18.207 1.00 97.06 96 ARG A N 1
ATOM 753 C CA . ARG A 1 96 ? -1.343 -1.511 17.553 1.00 97.06 96 ARG A CA 1
ATOM 754 C C . ARG A 1 96 ? -2.040 -2.422 18.553 1.00 97.06 96 ARG A C 1
ATOM 756 O O . ARG A 1 96 ? -3.171 -2.825 18.301 1.00 97.06 96 ARG A O 1
ATOM 763 N N . THR A 1 97 ? -1.394 -2.685 19.687 1.00 97.94 97 THR A N 1
ATOM 764 C CA . THR A 1 97 ? -1.945 -3.540 20.741 1.00 97.94 97 THR A CA 1
ATOM 765 C C . THR A 1 97 ? -3.222 -2.947 21.323 1.00 97.94 97 THR A C 1
ATOM 767 O O . THR A 1 97 ? -4.235 -3.637 21.368 1.00 97.94 97 THR A O 1
ATOM 770 N N . GLY A 1 98 ? -3.220 -1.658 21.685 1.00 97.69 98 GLY A N 1
ATOM 771 C CA . GLY A 1 98 ? -4.400 -1.003 22.254 1.00 97.69 98 GLY A CA 1
ATOM 772 C C . GLY A 1 98 ? -5.591 -0.985 21.292 1.00 97.69 98 GLY A C 1
ATOM 773 O O . GLY A 1 98 ? -6.709 -1.306 21.686 1.00 97.69 98 GLY A O 1
ATOM 774 N N . ARG A 1 99 ? -5.352 -0.691 20.005 1.00 97.25 99 ARG A N 1
ATOM 775 C CA . ARG A 1 99 ? -6.407 -0.722 18.978 1.00 97.25 99 ARG A CA 1
ATOM 776 C C . ARG A 1 99 ? -6.945 -2.132 18.741 1.00 97.25 99 ARG A C 1
ATOM 778 O O . ARG A 1 99 ? -8.153 -2.287 18.602 1.00 97.25 99 ARG A O 1
ATOM 785 N N . LEU A 1 100 ? -6.076 -3.146 18.692 1.00 97.75 100 LEU A N 1
ATOM 786 C CA . LEU A 1 100 ? -6.496 -4.537 18.505 1.00 97.75 100 LEU A CA 1
ATOM 787 C C . LEU A 1 100 ? -7.313 -5.037 19.697 1.00 97.75 100 LEU A C 1
ATOM 789 O O . LEU A 1 100 ? -8.369 -5.624 19.491 1.00 97.75 100 LEU A O 1
ATOM 793 N N . GLN A 1 101 ? -6.853 -4.769 20.920 1.00 98.12 101 GLN A N 1
ATOM 794 C CA . GLN A 1 101 ? -7.562 -5.141 22.140 1.00 98.12 101 GLN A CA 1
ATOM 795 C C . GLN A 1 101 ? -8.943 -4.480 22.198 1.00 98.12 101 GLN A C 1
ATOM 797 O O . GLN A 1 101 ? -9.930 -5.167 22.440 1.00 98.12 101 GLN A O 1
ATOM 802 N N . PHE A 1 102 ? -9.027 -3.177 21.909 1.00 97.06 102 PHE A N 1
ATOM 803 C CA . PHE A 1 102 ? -10.302 -2.462 21.830 1.00 97.06 102 PHE A CA 1
ATOM 804 C C . PHE A 1 102 ? -11.237 -3.092 20.789 1.00 97.06 102 PHE A C 1
ATOM 806 O O . PHE A 1 102 ? -12.389 -3.387 21.088 1.00 97.06 102 PHE A O 1
ATOM 813 N N . ALA A 1 103 ? -10.736 -3.361 19.578 1.00 97.50 103 ALA A N 1
ATOM 814 C CA . ALA A 1 103 ? -11.540 -3.986 18.532 1.00 97.50 103 ALA A CA 1
ATOM 815 C C . ALA A 1 103 ? -12.033 -5.379 18.948 1.00 97.50 103 ALA A C 1
ATOM 817 O O . ALA A 1 103 ? -13.208 -5.678 18.787 1.00 97.50 103 ALA A O 1
ATOM 818 N N . GLN A 1 104 ? -11.166 -6.219 19.516 1.00 97.81 104 GLN A N 1
ATOM 819 C CA . GLN A 1 104 ? -11.536 -7.558 19.985 1.00 97.81 104 GLN A CA 1
ATOM 820 C C . GLN A 1 104 ? -12.566 -7.522 21.113 1.00 97.81 104 GLN A C 1
ATOM 822 O O . GLN A 1 104 ? -13.445 -8.377 21.147 1.00 97.81 104 GLN A O 1
ATOM 827 N N . GLN A 1 105 ? -12.463 -6.544 22.012 1.00 97.50 105 GLN A N 1
ATOM 828 C CA . GLN A 1 105 ? -13.391 -6.387 23.122 1.00 97.50 105 GLN A CA 1
ATOM 829 C C . GLN A 1 105 ? -14.813 -6.081 22.640 1.00 97.50 105 GLN A C 1
ATOM 831 O O . GLN A 1 105 ? -15.753 -6.624 23.205 1.00 97.50 105 GLN A O 1
ATOM 836 N N . TYR A 1 106 ? -14.963 -5.262 21.594 1.00 96.50 106 TYR A N 1
ATOM 837 C CA . TYR A 1 106 ? -16.273 -4.748 21.181 1.00 96.50 106 TYR A CA 1
ATOM 838 C C . TYR A 1 106 ? -16.775 -5.252 19.813 1.00 96.50 106 TYR A C 1
ATOM 840 O O . TYR A 1 106 ? -17.853 -4.861 19.375 1.00 96.50 106 TYR A O 1
ATOM 848 N N . VAL A 1 107 ? -16.041 -6.131 19.114 1.00 96.50 107 VAL A N 1
ATOM 849 C CA . VAL A 1 107 ? -16.448 -6.654 17.786 1.00 96.50 107 VAL A CA 1
ATOM 850 C C . VAL A 1 107 ? -17.766 -7.434 17.819 1.00 96.50 107 VAL A C 1
ATOM 852 O O . VAL A 1 107 ? -18.453 -7.510 16.803 1.00 96.50 107 VAL A O 1
ATOM 855 N N . GLY A 1 108 ? -18.096 -8.039 18.962 1.00 96.25 108 GLY A N 1
ATOM 856 C CA . GLY A 1 108 ? -19.313 -8.830 19.150 1.00 96.25 108 GLY A CA 1
ATOM 857 C C . GLY A 1 108 ? -20.513 -8.035 19.658 1.00 96.25 108 GLY A C 1
ATOM 858 O O . GLY A 1 108 ? -21.594 -8.611 19.752 1.00 96.25 108 GLY A O 1
ATOM 859 N N . GLU A 1 109 ? -20.334 -6.757 19.994 1.00 96.12 109 GLU A N 1
ATOM 860 C CA . GLU A 1 109 ? -21.418 -5.933 20.527 1.00 96.12 109 GLU A CA 1
ATOM 861 C C . GLU A 1 109 ? -22.445 -5.591 19.450 1.00 96.12 109 GLU A C 1
ATOM 863 O O . GLU A 1 109 ? -22.120 -5.396 18.273 1.00 96.12 109 GLU A O 1
ATOM 868 N N . ASP A 1 110 ? -23.701 -5.503 19.873 1.00 95.75 110 ASP A N 1
ATOM 869 C CA . ASP A 1 110 ? -24.826 -5.242 18.990 1.00 95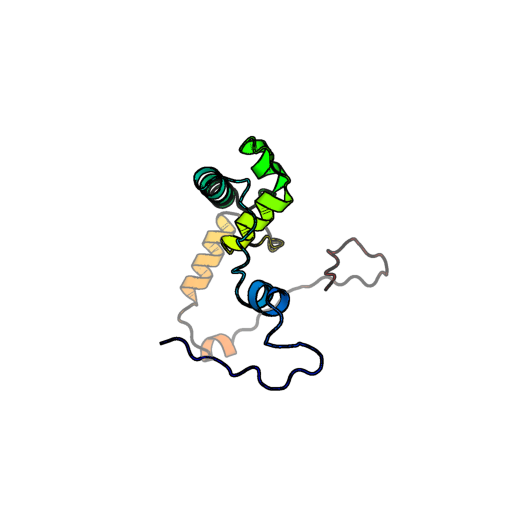.75 110 ASP A CA 1
ATOM 870 C C . ASP A 1 110 ? -25.105 -3.742 18.796 1.00 95.75 110 ASP A C 1
ATOM 872 O O . ASP A 1 110 ? -24.481 -2.855 19.381 1.00 95.75 110 ASP A O 1
ATOM 876 N N . LEU A 1 111 ? -26.063 -3.437 17.921 1.00 94.94 111 LEU A N 1
ATOM 877 C CA . LEU A 1 111 ? -26.455 -2.056 17.642 1.00 94.94 111 LEU A CA 1
ATOM 878 C C . LEU A 1 111 ? -27.111 -1.366 18.845 1.00 94.94 111 LEU A C 1
ATOM 880 O O . LEU A 1 111 ? -27.051 -0.140 18.931 1.00 94.94 111 LEU A O 1
ATOM 884 N N . GLU A 1 112 ? -27.740 -2.116 19.755 1.00 96.50 112 GLU A N 1
ATOM 885 C CA . GLU A 1 112 ? -28.372 -1.538 20.940 1.00 96.50 112 GLU A CA 1
ATOM 886 C C . GLU A 1 112 ? -27.311 -0.998 21.899 1.00 96.50 112 GLU A C 1
ATOM 888 O O . GLU A 1 112 ? -27.443 0.134 22.371 1.00 96.50 112 GLU A O 1
ATOM 893 N N . PHE A 1 113 ? -26.229 -1.749 22.111 1.00 96.00 113 PHE A N 1
ATOM 894 C CA . PHE A 1 113 ? -25.050 -1.290 22.834 1.00 96.00 113 PHE A CA 1
ATOM 895 C C . PHE A 1 113 ? -24.507 0.018 22.236 1.00 96.00 113 PHE A C 1
ATOM 897 O O . PHE A 1 113 ? -24.463 1.042 22.921 1.00 96.00 113 PHE A O 1
ATOM 904 N N . TRP A 1 114 ? -24.196 0.032 20.935 1.00 95.56 114 TRP A N 1
ATOM 905 C CA . TRP A 1 114 ? -23.617 1.212 20.279 1.00 95.56 114 TRP A CA 1
ATOM 906 C C . TRP A 1 114 ? -24.549 2.427 20.253 1.00 95.56 114 TRP A C 1
ATOM 908 O O . TRP A 1 114 ? -24.070 3.557 20.231 1.00 95.56 114 TRP A O 1
ATOM 918 N N . SER A 1 115 ? -25.871 2.223 20.283 1.00 95.56 115 SER A N 1
ATOM 919 C CA . SER A 1 115 ? -26.852 3.318 20.299 1.00 95.56 115 SER A CA 1
ATOM 920 C C . SER A 1 115 ? -26.809 4.177 21.567 1.00 95.56 115 SER A C 1
ATOM 922 O O . SER A 1 115 ? -27.318 5.298 21.566 1.00 95.56 115 SER A O 1
ATOM 924 N N . ARG A 1 116 ? -26.215 3.656 22.646 1.00 95.62 116 ARG A N 1
ATOM 925 C CA . ARG A 1 116 ? -26.120 4.330 23.947 1.00 95.62 116 ARG A CA 1
ATOM 926 C C . ARG A 1 116 ? -24.791 5.065 24.130 1.00 95.62 116 ARG A C 1
ATOM 928 O O . ARG A 1 116 ? -24.680 5.888 25.035 1.00 95.62 116 ARG A O 1
ATOM 935 N N . GLU A 1 117 ? -23.813 4.790 23.273 1.00 94.12 117 GLU A N 1
ATOM 936 C CA . GLU A 1 117 ? -22.466 5.346 23.352 1.00 94.12 117 GLU A CA 1
ATOM 937 C C . GLU A 1 117 ? -22.343 6.639 22.536 1.00 94.12 117 GLU A C 1
ATOM 939 O O . GLU A 1 117 ? -22.827 6.746 21.408 1.00 94.12 117 GLU A O 1
ATOM 944 N N . VAL A 1 118 ? -21.659 7.637 23.102 1.00 95.31 118 VAL A N 1
ATOM 945 C CA . VAL A 1 118 ? -21.405 8.926 22.444 1.00 95.31 118 VAL A CA 1
ATOM 946 C C . VAL A 1 118 ? -19.904 9.122 22.284 1.00 95.31 118 VAL A C 1
ATOM 948 O O . VAL A 1 118 ? -19.169 9.201 23.266 1.00 95.31 118 VAL A O 1
ATOM 951 N N . PHE A 1 119 ? -19.452 9.259 21.038 1.00 93.69 119 PHE A N 1
ATOM 952 C CA . PHE A 1 119 ? -18.065 9.586 20.720 1.00 93.69 119 PHE A CA 1
ATOM 953 C C . PHE A 1 119 ? -17.887 11.094 20.567 1.00 93.69 119 PHE A C 1
ATOM 955 O O . PHE A 1 119 ? -18.653 11.751 19.860 1.00 93.69 119 PHE A O 1
ATOM 962 N N . THR A 1 120 ? -16.844 11.633 21.192 1.00 96.31 120 THR A N 1
ATOM 963 C CA . THR A 1 120 ? -16.446 13.037 21.066 1.00 96.31 120 THR A CA 1
ATOM 964 C C . THR A 1 120 ? -15.002 13.130 20.578 1.00 96.31 120 THR A C 1
ATOM 966 O O . THR A 1 120 ? -14.175 12.273 20.883 1.00 96.31 120 THR A O 1
ATOM 969 N N . ASP A 1 121 ? -14.711 14.159 19.785 1.00 94.75 121 ASP A N 1
ATOM 970 C CA . ASP A 1 121 ? -13.366 14.486 19.308 1.00 94.75 121 ASP A CA 1
ATOM 971 C C . ASP A 1 121 ? -13.229 16.008 19.198 1.00 94.75 121 ASP A C 1
ATOM 973 O O . ASP A 1 121 ? -14.211 16.719 18.953 1.00 94.75 121 ASP A O 1
ATOM 977 N N . GLU A 1 122 ? -12.013 16.507 19.376 1.00 93.56 122 GLU A N 1
ATOM 978 C CA . GLU A 1 122 ? -11.688 17.920 19.234 1.00 93.56 122 GLU A CA 1
ATOM 979 C C . GLU A 1 122 ? -11.004 18.150 17.887 1.00 93.56 122 GLU A C 1
ATOM 981 O O . GLU A 1 122 ? -10.017 17.504 17.539 1.00 93.56 122 GLU A O 1
ATOM 986 N N . LYS A 1 123 ? -11.506 19.117 17.114 1.00 90.06 123 LYS A N 1
ATOM 987 C CA . LYS A 1 123 ? -10.908 19.490 15.831 1.00 90.06 123 LYS A CA 1
ATOM 988 C C . LYS A 1 123 ? -10.529 20.960 15.814 1.00 90.06 123 LYS A C 1
ATOM 990 O O . LYS A 1 123 ? -11.354 21.832 16.069 1.00 90.06 123 LYS A O 1
ATOM 995 N N . THR A 1 124 ? -9.295 21.231 15.407 1.00 91.69 124 THR A N 1
ATOM 996 C CA . THR A 1 124 ? -8.816 22.593 15.168 1.00 91.69 124 THR A CA 1
ATOM 997 C C . THR A 1 124 ? -9.240 23.077 13.782 1.00 91.69 124 THR A C 1
ATOM 999 O O . THR A 1 124 ? -8.981 22.414 12.775 1.00 91.69 124 THR A O 1
ATOM 1002 N N . PHE A 1 125 ? -9.850 24.262 13.727 1.00 86.06 125 PHE A N 1
ATOM 1003 C CA . PHE A 1 125 ? -10.167 24.981 12.492 1.00 86.06 125 PHE A CA 1
ATOM 1004 C C . PHE A 1 125 ? -9.314 26.250 12.407 1.00 86.06 125 PHE A C 1
ATOM 1006 O O . PHE A 1 125 ? -9.151 26.954 13.402 1.00 86.06 125 PHE A O 1
ATOM 1013 N N . ALA A 1 126 ? -8.787 26.556 11.223 1.00 84.00 126 ALA A N 1
ATOM 1014 C CA . ALA A 1 126 ? -8.067 27.797 10.950 1.00 84.00 126 ALA A CA 1
ATOM 1015 C C . ALA A 1 126 ? -8.806 28.577 9.853 1.00 84.00 126 ALA A C 1
ATOM 1017 O O . ALA A 1 126 ? -9.184 27.998 8.838 1.00 84.00 126 ALA A O 1
ATOM 1018 N N . SER A 1 127 ? -9.039 29.875 10.066 1.00 79.19 127 SER A N 1
ATOM 1019 C CA . SER A 1 127 ? -9.838 30.749 9.187 1.00 79.19 127 SER A CA 1
ATOM 1020 C C . SER A 1 127 ? -9.008 31.650 8.262 1.00 79.19 127 SER A C 1
ATOM 1022 O O . SER A 1 127 ? -9.565 32.461 7.525 1.00 79.19 127 SER A O 1
ATOM 1024 N N . THR A 1 128 ? -7.680 31.537 8.289 1.00 72.81 128 THR A N 1
ATOM 1025 C CA . THR A 1 128 ? -6.790 32.375 7.478 1.00 72.81 128 THR A CA 1
ATOM 1026 C C . THR A 1 128 ? -6.626 31.803 6.068 1.00 72.81 128 THR A C 1
ATOM 1028 O O . THR A 1 128 ? -6.288 30.634 5.913 1.00 72.81 128 THR A O 1
ATOM 1031 N N . ASN A 1 129 ? -6.770 32.656 5.045 1.00 60.88 129 ASN A N 1
ATOM 1032 C CA . ASN A 1 129 ? -6.459 32.386 3.629 1.00 60.88 129 ASN A CA 1
ATOM 1033 C C . ASN A 1 129 ? -4.943 32.288 3.367 1.00 60.88 129 ASN A C 1
ATOM 1035 O O . ASN A 1 129 ? -4.406 32.950 2.479 1.00 60.88 129 ASN A O 1
ATOM 1039 N N . GLN A 1 130 ? -4.217 31.533 4.181 1.00 56.41 130 GLN A N 1
ATOM 1040 C CA . GLN A 1 130 ? -2.861 31.135 3.848 1.00 56.41 130 GLN A CA 1
ATOM 1041 C C . GLN A 1 130 ? -2.912 29.637 3.646 1.00 56.41 130 GLN A C 1
ATOM 1043 O O . GLN A 1 130 ? -2.963 28.882 4.612 1.00 56.41 130 GLN A O 1
ATOM 1048 N N . ASP A 1 131 ? -2.972 29.250 2.372 1.00 56.59 131 ASP A N 1
ATOM 1049 C CA . ASP A 1 131 ? -2.833 27.878 1.907 1.00 56.59 131 ASP A CA 1
ATOM 1050 C C . ASP A 1 131 ? -1.525 27.303 2.455 1.00 56.59 131 ASP A C 1
ATOM 1052 O O . ASP A 1 131 ? -0.460 27.386 1.842 1.00 56.59 131 ASP A O 1
ATOM 1056 N N . THR A 1 132 ? -1.587 26.709 3.639 1.00 55.03 132 THR A N 1
ATOM 1057 C CA . THR A 1 132 ? -0.517 25.881 4.173 1.00 55.03 132 THR A CA 1
ATOM 1058 C C . THR A 1 132 ? -0.615 24.524 3.500 1.00 55.03 132 THR A C 1
ATOM 1060 O O . THR A 1 132 ? -1.101 23.570 4.091 1.00 55.03 132 THR A O 1
ATOM 1063 N N . THR A 1 133 ? -0.217 24.463 2.223 1.00 55.88 133 THR A N 1
ATOM 1064 C CA . THR A 1 133 ? 0.304 23.254 1.554 1.00 55.88 133 THR A CA 1
ATOM 1065 C C . THR A 1 133 ? -0.318 21.928 2.023 1.00 55.88 133 THR A C 1
ATOM 1067 O O . THR A 1 133 ? 0.372 20.978 2.390 1.00 55.88 133 THR A O 1
ATOM 1070 N N . GLY A 1 134 ? -1.648 21.836 2.004 1.00 54.00 134 GLY A N 1
ATOM 1071 C CA . GLY A 1 134 ? -2.336 20.551 2.031 1.00 54.00 134 GLY A CA 1
ATOM 1072 C C . GLY A 1 134 ? -2.154 19.873 0.670 1.00 54.00 134 GLY A C 1
ATOM 1073 O O . GLY A 1 134 ? -2.028 20.577 -0.337 1.00 54.00 134 GLY A O 1
ATOM 1074 N N . PRO A 1 135 ? -2.119 18.530 0.582 1.00 53.47 135 PRO A N 1
ATOM 1075 C CA . PRO A 1 135 ? -2.054 17.866 -0.712 1.00 53.47 135 PRO A CA 1
ATOM 1076 C C . PRO A 1 135 ? -3.276 18.275 -1.540 1.00 53.47 135 PRO A C 1
ATOM 1078 O O . PRO A 1 135 ? -4.418 17.975 -1.188 1.00 53.47 135 PRO A O 1
ATOM 1081 N N . THR A 1 136 ? -3.030 18.980 -2.641 1.00 49.19 136 THR A N 1
ATOM 1082 C CA . THR A 1 136 ? -4.054 19.316 -3.622 1.00 49.19 136 THR A CA 1
ATOM 1083 C C . THR A 1 136 ? -4.460 18.030 -4.334 1.00 49.19 136 THR A C 1
ATOM 1085 O O . THR A 1 136 ? -3.755 17.512 -5.199 1.00 49.19 136 THR A O 1
ATOM 1088 N N . TYR A 1 137 ? -5.610 17.473 -3.955 1.00 45.41 137 TYR A N 1
ATOM 1089 C CA . TYR A 1 137 ? -6.258 16.438 -4.752 1.00 45.41 137 TYR A CA 1
ATOM 1090 C C . TYR A 1 137 ? -6.785 17.094 -6.028 1.00 45.41 137 TYR A C 1
ATOM 1092 O O . TYR A 1 137 ? -7.861 17.686 -6.044 1.00 45.41 137 TYR A O 1
ATOM 1100 N N . THR A 1 138 ? -6.000 17.021 -7.098 1.00 47.50 138 THR A N 1
ATOM 1101 C CA . THR A 1 138 ? -6.497 17.269 -8.451 1.00 47.50 138 THR A CA 1
ATOM 1102 C C . THR A 1 138 ? -7.184 15.998 -8.946 1.00 47.50 138 THR A C 1
ATOM 1104 O O . THR A 1 138 ? -6.669 14.892 -8.764 1.00 47.50 138 THR A O 1
ATOM 1107 N N . ARG A 1 139 ? -8.401 16.168 -9.467 1.00 38.84 139 ARG A N 1
ATOM 1108 C CA . ARG A 1 139 ? -9.245 15.102 -10.016 1.00 38.84 139 ARG A CA 1
ATOM 1109 C C . ARG A 1 139 ? -8.847 14.783 -11.450 1.00 38.84 139 ARG A C 1
ATOM 1111 O O . ARG A 1 139 ? -8.526 15.747 -12.177 1.00 38.84 139 ARG A O 1
#

Secondary structure (DSSP, 8-state):
-------TT-TT--TT-HHHHHHHT---PPPPPSS-HHHHHHHHHHHHH-TT--HHHHHHHTT-SS-HHHHHHHHHHTT----PPPP-PPPPHHHHHHHHHHHHHHTT--HHHHHT-----------------------

InterPro domains:
  IPR002492 Transposase, Tc1-like [PF01498] (40-107)
  IPR036397 Ribonuclease H superfamily [G3DSA:3.30.420.10] (79-139)